Protein AF-A0A3P6ENG0-F1 (afdb_monomer)

Solvent-accessible surface area (backbone atoms only — not comparable to full-atom values): 4598 Å² total; per-residue (Å²): 137,82,82,83,80,87,66,96,59,83,80,55,68,45,80,55,61,62,50,63,55,79,88,79,56,92,87,67,79,72,75,94,71,85,59,91,96,67,84,67,45,62,44,75,46,62,77,60,96,72,94,71,48,56,50,89,82,30,62,79,56,38,59,129

Radius of gyration: 15.71 Å; Cα contacts (8 Å, |Δi|>4): 58; chains: 1; bounding box: 46×30×29 Å

InterPro domains:
  IPR009001 Translation elongation factor EF1A/initiation factor IF2gamma, C-terminal [SSF50465] (28-64)
  IPR054696 GTP-eEF1A, C-terminal domain [PF22594] (28-64)

Foldseek 3Di:
DDPPPPDPDDFDKDWAFWPADPPPDDDDDGDPDDDPPDDTDTDMDTPDDDDADDCVVPVVRNDD

Mean predicted aligned error: 9.82 Å

Structure (mmCIF, N/CA/C/O backbone):
data_AF-A0A3P6ENG0-F1
#
_entry.id   AF-A0A3P6ENG0-F1
#
loop_
_atom_site.group_PDB
_atom_site.id
_atom_site.type_symbol
_atom_site.label_atom_id
_atom_site.label_alt_id
_atom_site.label_comp_id
_atom_site.label_asym_id
_atom_site.label_entity_id
_atom_site.label_seq_id
_atom_site.pdbx_PDB_ins_code
_atom_site.Cartn_x
_atom_site.Cartn_y
_atom_site.Cartn_z
_atom_site.occupancy
_atom_site.B_iso_or_equiv
_atom_site.auth_seq_id
_atom_site.auth_comp_id
_atom_site.auth_asym_id
_atom_site.auth_atom_id
_atom_site.pdbx_PDB_model_num
ATOM 1 N N . MET A 1 1 ? -30.748 -4.964 8.417 1.00 39.97 1 MET A N 1
ATOM 2 C CA . MET A 1 1 ? -30.547 -5.341 7.005 1.00 39.97 1 MET A CA 1
ATOM 3 C C . MET A 1 1 ? -29.175 -5.982 6.906 1.00 39.97 1 MET A C 1
ATOM 5 O O . MET A 1 1 ? -28.190 -5.263 6.900 1.00 39.97 1 MET A O 1
ATOM 9 N N . TYR A 1 2 ? -29.105 -7.311 6.970 1.00 42.72 2 TYR A N 1
ATOM 10 C CA . TYR A 1 2 ? -27.870 -8.045 6.699 1.00 42.72 2 TYR A CA 1
ATOM 11 C C . TYR A 1 2 ? -27.886 -8.361 5.207 1.00 42.72 2 TYR A C 1
ATOM 13 O O . TYR A 1 2 ? -28.707 -9.162 4.769 1.00 42.72 2 TYR A O 1
ATOM 21 N N . THR A 1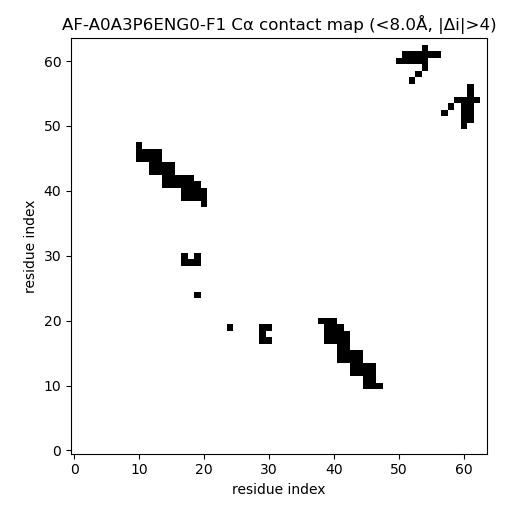 3 ? -27.061 -7.685 4.413 1.00 49.88 3 THR A N 1
ATOM 22 C CA . THR A 1 3 ? -26.808 -8.124 3.041 1.00 49.88 3 THR A CA 1
ATOM 23 C C . THR A 1 3 ? -25.940 -9.371 3.121 1.00 49.88 3 THR A C 1
ATOM 25 O O . THR A 1 3 ? -24.757 -9.312 3.450 1.00 49.88 3 THR A O 1
ATOM 28 N N . SER A 1 4 ? -26.573 -10.521 2.901 1.00 53.47 4 SER A N 1
ATOM 29 C CA . SER A 1 4 ? -25.914 -11.800 2.664 1.00 53.47 4 SER A CA 1
ATOM 30 C C . SER A 1 4 ? -25.252 -11.768 1.284 1.00 53.47 4 SER A C 1
ATOM 32 O O . SER A 1 4 ? -25.781 -12.336 0.334 1.00 53.47 4 SER A O 1
ATOM 34 N N . ASP A 1 5 ? -24.118 -11.081 1.159 1.00 55.88 5 ASP A N 1
ATOM 35 C CA . ASP A 1 5 ? -23.303 -11.124 -0.058 1.00 55.88 5 ASP A CA 1
ATOM 36 C C . ASP A 1 5 ? -22.483 -12.417 -0.055 1.00 55.88 5 ASP A C 1
ATOM 38 O O . ASP A 1 5 ? -21.449 -12.555 0.600 1.00 55.88 5 ASP A O 1
ATOM 42 N N . SER A 1 6 ? -23.046 -13.416 -0.724 1.00 54.50 6 SER A N 1
ATOM 43 C CA . SER A 1 6 ? -22.473 -14.743 -0.908 1.00 54.50 6 SER A CA 1
ATOM 44 C C . SER A 1 6 ? -21.752 -14.781 -2.250 1.00 54.50 6 SER A C 1
ATOM 46 O O . SER A 1 6 ? -22.203 -15.452 -3.165 1.00 54.50 6 SER A O 1
ATOM 48 N N . ASP A 1 7 ? -20.639 -14.063 -2.365 1.00 48.34 7 ASP A N 1
ATOM 49 C CA . ASP A 1 7 ? -19.677 -14.243 -3.453 1.00 48.34 7 ASP A CA 1
ATOM 50 C C . ASP A 1 7 ? -18.261 -14.073 -2.884 1.00 48.34 7 ASP A C 1
ATOM 52 O O . ASP A 1 7 ? -17.645 -13.011 -2.936 1.00 48.34 7 ASP A O 1
ATOM 56 N N . LEU A 1 8 ? -17.710 -15.155 -2.323 1.00 53.03 8 LEU A N 1
ATOM 57 C CA . LEU A 1 8 ? -16.290 -15.279 -1.951 1.00 53.03 8 LEU A CA 1
ATOM 58 C C . LEU A 1 8 ? -15.402 -15.423 -3.208 1.00 53.03 8 LEU A C 1
ATOM 60 O O . LEU A 1 8 ? -14.493 -16.250 -3.266 1.00 53.03 8 LEU A O 1
ATOM 64 N N . GLY A 1 9 ? -15.692 -14.648 -4.252 1.00 49.12 9 GLY A N 1
ATOM 65 C CA . GLY A 1 9 ? -14.876 -14.540 -5.449 1.00 49.12 9 GLY A CA 1
ATOM 66 C C . GLY A 1 9 ? -13.790 -13.504 -5.208 1.00 49.12 9 GLY A C 1
ATOM 67 O O . GLY A 1 9 ? -14.100 -12.372 -4.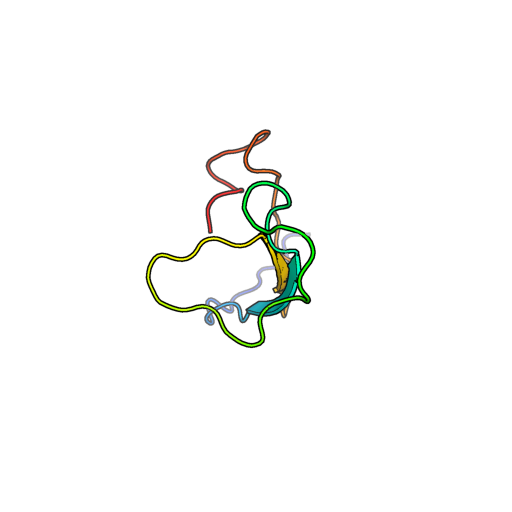859 1.00 49.12 9 GLY A O 1
ATOM 68 N N . THR A 1 10 ? -12.525 -13.902 -5.369 1.00 58.06 10 THR A N 1
ATOM 69 C CA . THR A 1 10 ? -11.308 -13.068 -5.344 1.00 58.06 10 THR A CA 1
ATOM 70 C C . THR A 1 10 ? -11.610 -11.592 -5.632 1.00 58.06 10 THR A C 1
ATOM 72 O O . THR A 1 10 ? -11.781 -11.210 -6.790 1.00 58.06 10 THR A O 1
ATOM 75 N N . GLY A 1 11 ? -11.739 -10.774 -4.581 1.00 68.00 11 GLY A N 1
ATOM 76 C CA . GLY A 1 11 ? -12.094 -9.364 -4.708 1.00 68.00 11 GLY A CA 1
ATOM 77 C C . GLY A 1 11 ? -11.038 -8.649 -5.540 1.00 68.00 11 GLY A C 1
ATOM 78 O O . GLY A 1 11 ? -9.916 -8.442 -5.085 1.00 68.00 11 GLY A O 1
ATOM 79 N N . GLY A 1 12 ? -11.366 -8.334 -6.792 1.00 82.56 12 GLY A N 1
ATOM 80 C CA . GLY A 1 12 ? -10.430 -7.709 -7.713 1.00 82.56 12 GLY A CA 1
ATOM 81 C C . GLY A 1 12 ? -10.049 -6.305 -7.244 1.00 82.56 12 GLY A C 1
ATOM 82 O O . GLY A 1 12 ? -10.912 -5.491 -6.910 1.00 82.56 12 GLY A O 1
ATOM 83 N N . ALA A 1 13 ? -8.753 -6.002 -7.271 1.00 89.69 13 ALA A N 1
ATOM 84 C CA . ALA A 1 13 ? -8.222 -4.665 -7.043 1.00 89.69 13 ALA A CA 1
ATOM 85 C C . ALA A 1 13 ? -7.370 -4.240 -8.242 1.00 89.69 13 ALA A C 1
ATOM 87 O O . ALA A 1 13 ? -6.589 -5.023 -8.786 1.00 89.69 13 ALA A O 1
ATOM 88 N N . ARG A 1 14 ? -7.524 -2.986 -8.669 1.00 92.81 14 ARG A N 1
ATOM 89 C CA . ARG A 1 14 ? -6.692 -2.374 -9.709 1.00 92.81 14 ARG A CA 1
ATOM 90 C C . ARG A 1 14 ? -5.750 -1.376 -9.056 1.00 92.81 14 ARG A C 1
ATOM 92 O O . ARG A 1 14 ? -6.187 -0.514 -8.296 1.00 92.81 14 ARG A O 1
ATOM 99 N N . LEU A 1 15 ? -4.464 -1.489 -9.372 1.00 90.06 15 LEU A N 1
ATOM 100 C CA . LEU A 1 15 ? -3.467 -0.504 -8.966 1.00 90.06 15 LEU A CA 1
ATOM 101 C C . LEU A 1 15 ? -3.643 0.766 -9.805 1.00 90.06 15 LEU A C 1
ATOM 103 O O . LEU A 1 15 ? -3.759 0.706 -11.030 1.00 90.06 15 LEU A O 1
ATOM 107 N N . GLY A 1 16 ? -3.690 1.900 -9.121 1.00 86.06 16 GLY A N 1
ATOM 108 C CA . GLY A 1 16 ? -3.780 3.238 -9.679 1.00 86.06 16 GLY A CA 1
ATOM 109 C C . GLY A 1 16 ? -2.405 3.877 -9.845 1.00 86.06 16 GLY A C 1
ATOM 110 O O . GLY A 1 16 ? -1.421 3.227 -10.204 1.00 86.06 16 GLY A O 1
ATOM 111 N N . ARG A 1 17 ? -2.334 5.191 -9.617 1.00 84.00 17 ARG A N 1
ATOM 112 C CA . ARG A 1 17 ? -1.092 5.947 -9.793 1.00 84.00 17 ARG A CA 1
ATOM 113 C C . ARG A 1 17 ? -0.083 5.589 -8.711 1.00 84.00 17 ARG A C 1
ATOM 115 O O . ARG A 1 17 ? -0.429 5.426 -7.544 1.00 84.00 17 ARG A O 1
ATOM 122 N N . CYS A 1 18 ? 1.181 5.512 -9.113 1.00 84.06 18 CYS A N 1
ATOM 123 C CA . CYS A 1 18 ? 2.288 5.372 -8.188 1.00 84.06 18 CYS A CA 1
ATOM 124 C C . CYS A 1 18 ? 2.708 6.740 -7.642 1.00 84.06 18 CYS A C 1
ATOM 126 O O . CYS A 1 18 ? 3.355 7.531 -8.328 1.00 84.06 18 CYS A O 1
ATOM 128 N N . ASN A 1 19 ? 2.360 6.996 -6.383 1.00 71.69 19 ASN A N 1
ATOM 129 C CA . ASN A 1 19 ? 2.983 8.037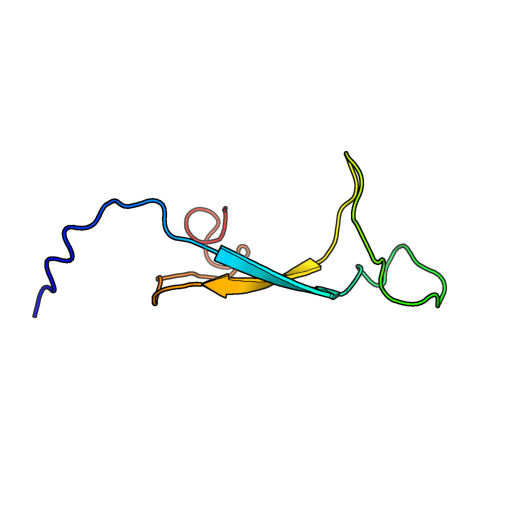 -5.583 1.00 71.69 19 ASN A CA 1
ATOM 130 C C . ASN A 1 19 ? 4.261 7.437 -4.993 1.00 71.69 19 ASN A C 1
ATOM 132 O O . ASN A 1 19 ? 4.277 6.812 -3.936 1.00 71.69 19 ASN A O 1
ATOM 136 N N . THR A 1 20 ? 5.365 7.544 -5.724 1.00 63.22 20 THR A N 1
ATOM 137 C CA . THR A 1 20 ? 6.664 7.156 -5.172 1.00 63.22 20 THR A CA 1
ATOM 138 C C . THR A 1 20 ? 6.928 7.932 -3.891 1.00 63.22 20 THR A C 1
ATOM 140 O O . THR A 1 20 ? 6.822 9.156 -3.883 1.00 63.22 20 THR A O 1
ATOM 143 N N . ASP A 1 21 ? 7.267 7.205 -2.830 1.00 53.78 21 ASP A N 1
ATOM 144 C CA . ASP A 1 21 ? 7.629 7.763 -1.535 1.00 53.78 21 ASP A CA 1
ATOM 145 C C . ASP A 1 21 ? 8.706 8.847 -1.719 1.00 53.78 21 ASP A C 1
ATOM 147 O O . ASP A 1 21 ? 9.773 8.615 -2.304 1.00 53.78 21 ASP A O 1
ATOM 151 N N . LEU A 1 22 ? 8.379 10.051 -1.246 1.00 52.34 22 LEU A N 1
ATOM 152 C CA . LEU A 1 22 ? 9.155 11.284 -1.369 1.00 52.34 22 LEU A CA 1
ATOM 153 C C . LEU A 1 22 ? 10.580 11.145 -0.789 1.00 52.34 22 LEU A C 1
ATOM 155 O O . LEU A 1 22 ? 11.452 11.957 -1.087 1.00 52.34 22 LEU A O 1
ATOM 159 N N . SER A 1 23 ? 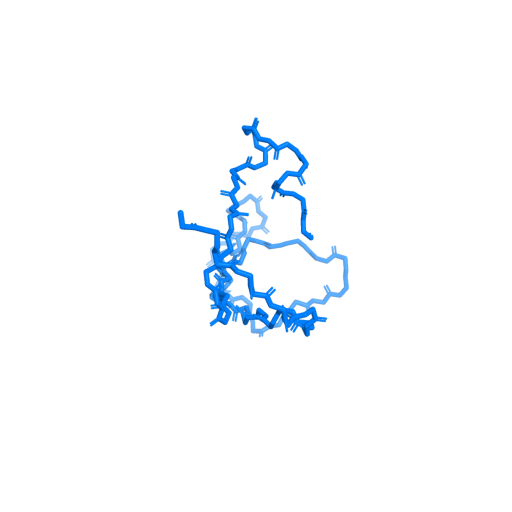10.834 10.109 0.019 1.00 49.19 23 SER A N 1
ATOM 160 C CA . SER A 1 23 ? 12.093 9.894 0.739 1.00 49.19 23 SER A CA 1
ATOM 161 C C . SER A 1 23 ? 13.245 9.303 -0.090 1.00 49.19 23 SER A C 1
ATOM 163 O O . SER A 1 23 ? 14.396 9.385 0.344 1.00 49.19 23 SER A O 1
ATOM 165 N N . ARG A 1 24 ? 12.998 8.719 -1.277 1.00 54.84 24 ARG A N 1
ATOM 166 C CA . ARG A 1 24 ? 14.053 8.027 -2.061 1.00 54.84 24 ARG A CA 1
ATOM 167 C C . ARG A 1 24 ? 14.162 8.387 -3.540 1.00 54.84 24 ARG A C 1
ATOM 169 O O . ARG A 1 24 ? 14.894 7.709 -4.264 1.00 54.84 24 ARG A O 1
ATOM 176 N N . PHE A 1 25 ? 13.5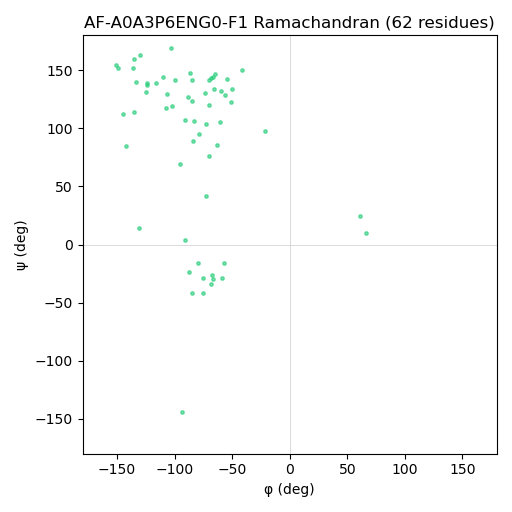35 9.469 -4.000 1.00 49.03 25 PHE A N 1
ATOM 177 C CA . PHE A 1 25 ? 13.808 9.969 -5.346 1.00 49.03 25 PHE A CA 1
ATOM 178 C C . PHE A 1 25 ? 13.988 11.483 -5.399 1.00 49.03 25 PHE A C 1
ATOM 180 O O . PHE A 1 25 ? 13.064 12.268 -5.221 1.00 49.03 25 PHE A O 1
ATOM 187 N N . SER A 1 26 ? 15.216 11.875 -5.729 1.00 48.72 26 SER A N 1
ATOM 188 C CA . SER A 1 26 ? 15.581 13.210 -6.191 1.00 48.72 26 SER A CA 1
ATOM 189 C C . SER A 1 26 ? 14.864 13.504 -7.521 1.00 48.72 26 SER A C 1
ATOM 191 O O . SER A 1 26 ? 15.378 13.214 -8.598 1.00 48.72 26 SER A O 1
ATOM 193 N N . GLY A 1 27 ? 13.625 13.998 -7.450 1.00 52.38 27 GLY A N 1
ATOM 194 C CA . GLY A 1 27 ? 12.978 14.800 -8.497 1.00 52.38 27 GLY A CA 1
ATOM 195 C C . GLY A 1 27 ? 12.761 14.183 -9.887 1.00 52.38 27 GLY A C 1
ATOM 196 O O . GLY A 1 27 ? 1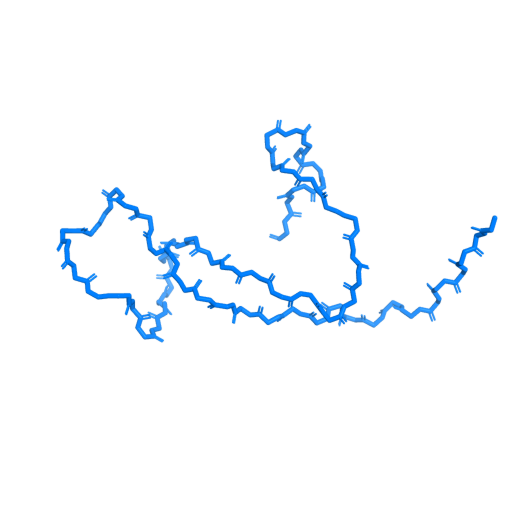2.653 14.940 -10.850 1.00 52.38 27 GLY A O 1
ATOM 197 N N . LYS A 1 28 ? 12.687 12.854 -10.056 1.00 61.84 28 LYS A N 1
ATOM 198 C CA . LYS A 1 28 ? 12.394 12.246 -11.374 1.00 61.84 28 LYS A CA 1
ATOM 199 C C . LYS A 1 28 ? 11.007 11.611 -11.393 1.00 61.84 28 LYS A C 1
ATOM 201 O O . LYS A 1 28 ? 10.543 11.078 -10.394 1.00 61.84 28 LYS A O 1
ATOM 206 N N . LYS A 1 29 ? 10.373 11.723 -12.561 1.00 66.81 29 LYS A N 1
ATOM 207 C CA . LYS A 1 29 ? 9.013 11.287 -12.915 1.00 66.81 29 LYS A CA 1
ATOM 208 C C . LYS A 1 29 ? 8.650 9.909 -12.336 1.00 66.81 29 LYS A C 1
ATOM 210 O O . LYS A 1 29 ? 9.510 9.038 -12.231 1.00 66.81 29 LYS A O 1
ATOM 215 N N . SER A 1 30 ? 7.361 9.708 -12.058 1.00 72.50 30 SER A N 1
ATOM 216 C CA . SER A 1 30 ? 6.790 8.445 -11.573 1.00 72.50 30 SER A CA 1
ATOM 217 C C . SER A 1 30 ? 7.225 7.234 -12.429 1.00 72.50 30 SER A C 1
ATOM 219 O O . SER A 1 30 ? 7.179 7.319 -13.663 1.00 72.50 30 SER A O 1
ATOM 221 N N . PRO A 1 31 ? 7.644 6.106 -11.822 1.00 78.94 31 PRO A N 1
ATOM 222 C CA . PRO A 1 31 ? 8.130 4.933 -12.543 1.00 78.94 31 PRO A CA 1
ATOM 223 C C . PRO A 1 31 ? 7.017 4.266 -13.358 1.00 78.94 31 PRO A C 1
ATOM 225 O O . PRO A 1 31 ? 5.869 4.192 -12.927 1.00 78.94 31 PRO A O 1
ATOM 228 N N . ARG A 1 32 ? 7.374 3.734 -14.535 1.00 83.12 32 ARG A N 1
ATOM 229 C CA . ARG A 1 32 ? 6.441 2.987 -15.403 1.00 83.12 32 ARG A CA 1
ATOM 230 C C . ARG A 1 32 ? 6.144 1.576 -14.891 1.00 83.12 32 ARG A C 1
ATOM 232 O O . ARG A 1 32 ? 5.082 1.040 -15.180 1.00 83.12 32 ARG A O 1
ATOM 239 N N . CYS A 1 33 ? 7.083 0.971 -14.171 1.00 84.06 33 CYS A N 1
ATOM 240 C CA . CYS A 1 33 ? 6.949 -0.348 -13.568 1.00 84.06 33 CYS A CA 1
ATOM 241 C C . CYS A 1 33 ? 7.767 -0.416 -12.276 1.00 84.06 33 CYS A C 1
ATOM 243 O O . CYS A 1 33 ? 8.771 0.286 -12.135 1.00 84.06 33 CYS A O 1
ATOM 245 N N . LEU A 1 34 ? 7.325 -1.264 -11.348 1.00 86.50 34 LEU A N 1
ATOM 246 C CA . LEU A 1 34 ? 8.080 -1.624 -10.153 1.00 86.50 34 LEU A CA 1
ATOM 247 C C . LEU A 1 34 ? 8.755 -2.977 -10.378 1.00 86.50 34 LEU A C 1
ATOM 249 O O . LEU A 1 34 ? 8.178 -3.875 -10.992 1.00 86.50 34 LEU A O 1
ATOM 253 N N . THR A 1 35 ? 9.977 -3.117 -9.885 1.00 87.62 35 THR A N 1
ATOM 254 C CA . THR A 1 35 ? 10.728 -4.374 -9.884 1.00 87.62 35 THR A CA 1
ATOM 255 C C . THR A 1 35 ? 10.711 -5.007 -8.492 1.00 87.62 35 THR A C 1
ATOM 257 O O . THR A 1 35 ? 10.276 -4.401 -7.510 1.00 87.62 35 THR A O 1
ATOM 260 N N . ALA A 1 36 ? 11.161 -6.260 -8.390 1.00 90.81 36 ALA A N 1
ATOM 261 C CA . ALA A 1 36 ? 11.189 -6.980 -7.121 1.00 90.81 36 ALA A CA 1
ATOM 262 C C . ALA A 1 36 ? 11.948 -6.199 -6.028 1.00 90.81 36 ALA A C 1
ATOM 264 O O . ALA A 1 36 ? 12.986 -5.593 -6.296 1.00 90.81 36 ALA A O 1
ATOM 265 N N . LYS A 1 37 ? 11.454 -6.275 -4.783 1.00 88.38 37 LYS A N 1
ATOM 266 C CA . LYS A 1 37 ? 12.014 -5.612 -3.584 1.00 88.38 37 LYS A CA 1
ATOM 267 C C . LYS A 1 37 ? 11.940 -4.074 -3.579 1.00 88.38 37 LYS A C 1
ATOM 269 O O . LYS A 1 37 ? 12.540 -3.454 -2.703 1.00 88.38 37 LYS A O 1
ATOM 274 N N . GLN A 1 38 ? 11.226 -3.452 -4.518 1.00 87.12 38 GLN A N 1
ATOM 275 C CA . GLN A 1 38 ? 10.928 -2.019 -4.467 1.00 87.12 38 GLN A CA 1
ATOM 276 C C . GLN A 1 38 ? 9.664 -1.743 -3.644 1.00 87.12 38 GLN A C 1
ATOM 278 O O . GLN A 1 38 ? 8.724 -2.535 -3.664 1.00 87.12 38 GLN A O 1
ATOM 283 N N . SER A 1 39 ? 9.636 -0.590 -2.974 1.00 85.44 39 SER A N 1
ATOM 284 C CA . SER A 1 39 ? 8.472 -0.097 -2.232 1.00 85.44 39 SER A CA 1
ATOM 285 C C . SER A 1 39 ? 7.966 1.199 -2.857 1.00 85.44 39 SER A C 1
ATOM 287 O O . SER A 1 39 ? 8.761 2.057 -3.243 1.00 85.44 39 SER A O 1
ATOM 289 N N . ALA A 1 40 ? 6.647 1.345 -2.948 1.00 85.25 40 ALA A N 1
ATOM 290 C CA . ALA A 1 40 ? 5.985 2.553 -3.423 1.00 85.25 40 ALA A CA 1
ATOM 291 C C . ALA A 1 40 ? 4.607 2.682 -2.769 1.00 85.25 40 ALA A C 1
ATOM 293 O O . ALA A 1 40 ? 4.000 1.671 -2.414 1.00 85.25 40 ALA A O 1
ATOM 294 N N . MET A 1 41 ? 4.104 3.911 -2.656 1.00 86.81 41 MET A N 1
ATOM 295 C CA . MET A 1 41 ? 2.712 4.153 -2.300 1.00 86.81 41 MET A CA 1
ATOM 296 C C . MET A 1 41 ? 1.888 4.172 -3.590 1.00 86.81 41 MET A C 1
ATOM 298 O O . MET A 1 41 ? 2.232 4.861 -4.551 1.00 86.81 41 MET A O 1
ATOM 302 N N . LEU A 1 42 ? 0.832 3.367 -3.649 1.00 87.38 42 LEU A N 1
ATOM 303 C CA . LEU A 1 42 ? -0.029 3.248 -4.822 1.00 87.38 42 LEU A CA 1
ATOM 304 C C . LEU A 1 42 ? -1.466 3.547 -4.413 1.00 87.38 42 LEU A C 1
ATOM 306 O O . LEU A 1 42 ? -1.922 3.058 -3.380 1.00 87.38 42 LEU A O 1
ATOM 310 N N . ASP A 1 43 ? -2.186 4.286 -5.250 1.00 90.06 43 ASP A N 1
ATOM 311 C CA . ASP A 1 43 ? -3.642 4.340 -5.134 1.00 90.06 43 ASP A CA 1
ATOM 312 C C . ASP A 1 43 ? -4.217 2.966 -5.512 1.00 90.06 43 ASP A C 1
ATOM 314 O O . ASP A 1 43 ? -3.716 2.318 -6.432 1.00 90.06 43 ASP A O 1
ATOM 318 N N . VAL A 1 44 ? -5.277 2.511 -4.843 1.00 91.12 44 VAL A N 1
ATOM 319 C CA . VAL A 1 44 ? -5.938 1.232 -5.152 1.00 91.12 44 VAL A CA 1
ATOM 320 C C . VAL A 1 44 ? -7.419 1.476 -5.401 1.00 91.12 44 VAL A C 1
ATOM 322 O O . VAL A 1 44 ? -8.091 2.144 -4.622 1.00 91.12 44 VAL A O 1
ATOM 325 N N . SER A 1 45 ? -7.934 0.933 -6.501 1.00 91.88 45 SER A N 1
ATOM 326 C CA . SER A 1 45 ? -9.361 0.938 -6.821 1.00 91.88 45 SER A CA 1
ATOM 327 C C . SER A 1 45 ? -9.928 -0.463 -6.642 1.00 91.88 45 SER A C 1
ATOM 329 O O . SER A 1 45 ? -9.517 -1.400 -7.332 1.00 91.88 45 SER A O 1
ATOM 331 N N . LEU A 1 46 ? -10.867 -0.599 -5.710 1.00 91.00 46 LEU A N 1
ATOM 332 C CA . LEU A 1 46 ? -11.561 -1.853 -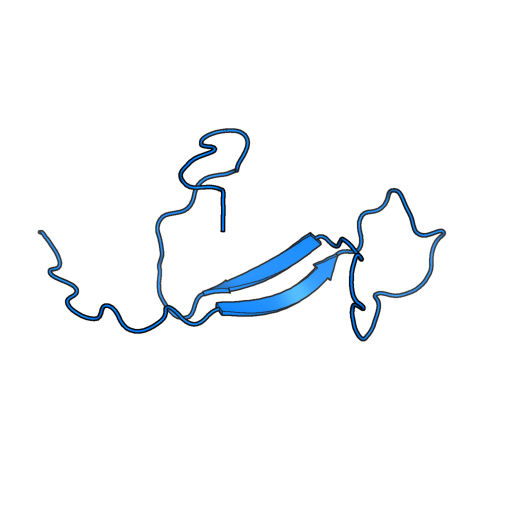5.439 1.00 91.00 46 LEU A CA 1
ATOM 333 C C . LEU A 1 46 ? -12.740 -2.013 -6.397 1.00 91.00 46 LEU A C 1
ATOM 335 O O . LEU A 1 46 ? -13.419 -1.040 -6.722 1.00 91.00 46 LEU A O 1
ATOM 339 N N . GLN A 1 47 ? -12.980 -3.241 -6.853 1.00 90.38 47 GLN A N 1
ATOM 340 C CA . GLN A 1 47 ? -14.114 -3.534 -7.730 1.00 90.38 47 GLN A CA 1
ATOM 341 C C . GLN A 1 47 ? -15.466 -3.362 -7.017 1.00 90.38 47 GLN A C 1
ATOM 343 O O . GLN A 1 47 ? -16.446 -2.988 -7.654 1.00 90.38 47 GLN A O 1
ATOM 348 N N . HIS A 1 48 ? -15.501 -3.591 -5.703 1.00 88.38 48 HIS A N 1
ATOM 349 C CA . HIS A 1 48 ? -16.686 -3.456 -4.858 1.00 88.38 48 HIS A CA 1
ATOM 350 C C . HIS A 1 48 ? -16.325 -2.718 -3.560 1.00 88.38 48 HIS A C 1
ATOM 352 O O . HIS A 1 48 ? -15.146 -2.684 -3.193 1.00 88.38 48 HIS A O 1
ATOM 358 N N . PRO A 1 49 ? -17.304 -2.128 -2.852 1.00 88.81 49 PRO A N 1
ATOM 359 C CA . PRO A 1 49 ? -17.067 -1.532 -1.543 1.00 88.81 49 PRO A CA 1
ATOM 360 C C . PRO A 1 49 ? -16.543 -2.573 -0.547 1.00 88.81 49 PRO A C 1
ATOM 362 O O . PRO A 1 49 ? -17.116 -3.652 -0.414 1.00 88.81 49 PRO A O 1
ATOM 365 N N . VAL A 1 50 ? -15.472 -2.238 0.172 1.00 89.19 50 VAL A N 1
ATOM 366 C CA . VAL A 1 50 ? -14.900 -3.069 1.240 1.00 89.19 50 VAL A CA 1
ATOM 367 C C . VAL A 1 50 ? -14.622 -2.180 2.444 1.00 89.19 50 VAL A C 1
ATOM 369 O O . VAL A 1 50 ? -14.163 -1.047 2.294 1.00 89.19 50 VAL A O 1
ATOM 372 N N . CYS A 1 51 ? -14.900 -2.690 3.641 1.00 90.75 51 CYS A N 1
ATOM 373 C CA . CYS A 1 51 ? -14.542 -2.018 4.882 1.00 90.75 51 CYS A CA 1
ATOM 374 C C . CYS A 1 51 ? -13.022 -2.060 5.074 1.00 90.75 51 CYS A C 1
ATOM 376 O O . CYS A 1 51 ? -12.436 -3.138 5.161 1.00 90.75 51 CYS A O 1
ATOM 378 N N . VAL A 1 52 ? -12.399 -0.888 5.158 1.00 91.69 52 VAL A N 1
ATOM 379 C CA . VAL A 1 52 ? -10.962 -0.722 5.396 1.00 91.69 52 VAL A CA 1
ATOM 380 C C . VAL A 1 52 ? -10.743 0.382 6.425 1.00 91.69 52 VAL A C 1
ATOM 382 O O . VAL A 1 52 ? -11.544 1.310 6.522 1.00 91.69 52 VAL A O 1
ATOM 385 N N . GLU A 1 53 ? -9.643 0.294 7.164 1.00 95.06 53 GLU A N 1
ATOM 386 C CA . GLU A 1 53 ? -9.166 1.342 8.070 1.00 95.06 53 GLU A CA 1
ATOM 387 C C . GLU A 1 53 ? -7.690 1.625 7.792 1.00 95.06 53 GLU A C 1
ATOM 389 O O . GLU A 1 53 ? -6.992 0.819 7.163 1.00 95.06 53 GLU A O 1
ATOM 394 N N . THR A 1 54 ? -7.185 2.767 8.263 1.00 95.00 54 THR A N 1
ATOM 395 C CA . THR A 1 54 ? -5.749 3.035 8.167 1.00 95.00 54 THR A CA 1
ATOM 396 C C . THR A 1 54 ? -4.967 2.028 9.017 1.00 95.00 54 THR A C 1
ATOM 398 O O . THR A 1 54 ? -5.407 1.615 10.091 1.00 95.00 54 THR A O 1
ATOM 401 N N . PHE A 1 55 ? -3.762 1.645 8.579 1.00 94.69 55 PHE A N 1
ATOM 402 C CA . PHE A 1 55 ? -2.931 0.694 9.333 1.00 94.69 55 PHE A CA 1
ATOM 403 C C . PHE A 1 55 ? -2.597 1.179 10.758 1.00 94.69 55 PHE A C 1
ATOM 405 O O . PHE A 1 55 ? -2.388 0.364 11.659 1.00 94.69 55 PHE A O 1
ATOM 412 N N . SER A 1 56 ? -2.538 2.501 10.964 1.00 97.06 56 SER A N 1
ATOM 413 C CA . SER A 1 56 ? -2.337 3.129 12.275 1.00 97.06 56 SER A CA 1
ATOM 414 C C . SER A 1 56 ? -3.521 2.949 13.223 1.00 97.06 56 SER A C 1
ATOM 416 O O . SER A 1 56 ? -3.296 2.818 14.423 1.00 97.06 56 SER A O 1
ATOM 418 N N . GLU A 1 57 ? -4.748 2.934 12.704 1.00 97.75 57 GLU A N 1
ATOM 419 C CA . GLU A 1 57 ? -5.974 2.780 13.497 1.00 97.75 57 GLU A CA 1
ATOM 420 C C . GLU A 1 57 ? -6.286 1.301 13.754 1.00 97.75 57 GLU A C 1
ATOM 422 O O . GLU A 1 57 ? -6.571 0.918 14.887 1.00 97.75 57 GLU A O 1
ATOM 427 N N . SER A 1 58 ? -6.121 0.442 12.742 1.00 96.62 58 SER A N 1
ATOM 428 C CA . SER A 1 58 ? -6.296 -1.005 12.879 1.00 96.62 58 SER A CA 1
ATOM 429 C C . SER A 1 58 ? -5.3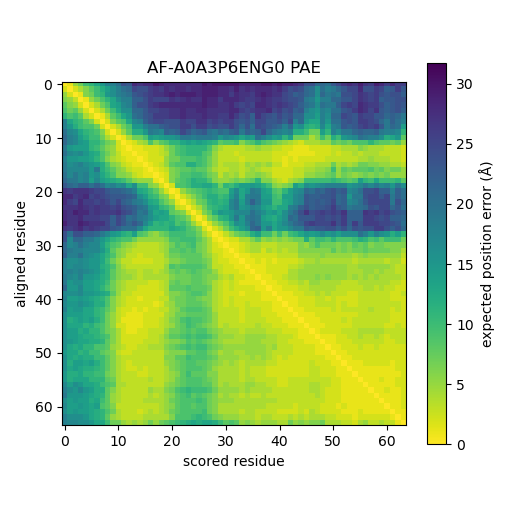18 -1.783 12.012 1.00 96.62 58 SER A C 1
ATOM 431 O O . SER A 1 58 ? -5.414 -1.848 10.787 1.00 96.62 58 SER A O 1
ATOM 433 N N . ARG A 1 59 ? -4.387 -2.481 12.669 1.00 95.25 59 ARG A N 1
ATOM 434 C CA . ARG A 1 59 ? -3.413 -3.348 11.985 1.00 95.25 59 ARG A CA 1
ATOM 435 C C . ARG A 1 59 ? -4.048 -4.569 11.328 1.00 95.25 59 ARG A C 1
ATOM 437 O O . ARG A 1 59 ? -3.456 -5.122 10.406 1.00 95.25 59 ARG A O 1
ATOM 444 N N . ALA A 1 60 ? -5.188 -5.023 11.847 1.00 94.50 60 ALA A N 1
ATOM 445 C CA . ALA A 1 60 ? -5.894 -6.181 11.314 1.00 94.50 60 ALA A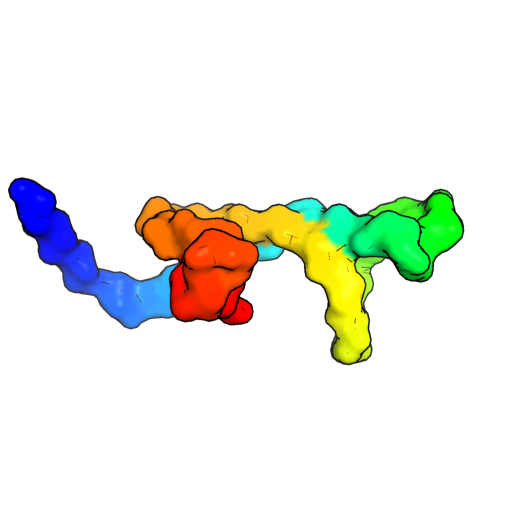 CA 1
ATOM 446 C C . ALA A 1 60 ? -6.628 -5.829 10.015 1.00 94.50 60 ALA A C 1
ATOM 448 O O . ALA A 1 60 ? -6.560 -6.601 9.066 1.00 94.50 60 ALA A O 1
ATOM 449 N N . LEU A 1 61 ? -7.273 -4.656 9.963 1.00 92.81 61 LEU A N 1
ATOM 450 C CA . LEU A 1 61 ? -8.032 -4.202 8.791 1.00 92.81 61 LEU A CA 1
ATOM 451 C C . LEU A 1 61 ? -7.175 -3.446 7.765 1.00 92.81 61 LEU A C 1
ATOM 453 O O . LEU A 1 61 ? -7.519 -3.415 6.590 1.00 92.81 61 LEU A O 1
ATOM 457 N N . GLY A 1 62 ? -6.051 -2.860 8.183 1.00 92.62 62 GLY A N 1
ATOM 458 C CA . GLY A 1 62 ? -5.134 -2.131 7.303 1.00 92.62 62 GLY A CA 1
ATOM 459 C C . GLY A 1 62 ? -4.012 -2.974 6.683 1.00 92.62 62 GLY A C 1
ATOM 460 O O . GLY A 1 62 ? -3.125 -2.408 6.045 1.00 92.62 62 GLY A O 1
ATOM 461 N N . ARG A 1 63 ? -3.980 -4.298 6.901 1.00 92.31 63 ARG A N 1
ATOM 462 C CA . ARG A 1 63 ? -2.991 -5.213 6.298 1.00 92.31 63 ARG A CA 1
ATOM 463 C C . ARG A 1 63 ? -3.638 -5.973 5.136 1.00 92.31 63 ARG A C 1
ATOM 465 O O . ARG A 1 63 ? -4.586 -6.717 5.366 1.00 92.31 63 ARG A O 1
ATOM 472 N N . VAL A 1 64 ? -3.094 -5.803 3.929 1.00 85.81 64 VAL A N 1
ATOM 473 C CA . VAL A 1 64 ? -3.590 -6.369 2.658 1.00 85.81 64 VAL A CA 1
ATOM 474 C C . VAL A 1 64 ? -2.436 -6.972 1.867 1.00 85.81 64 VAL A C 1
ATOM 476 O O . VAL A 1 64 ? -1.329 -6.388 1.937 1.00 85.81 64 VAL A O 1
#

Sequence (64 aa):
MYTSDSDLGTGGARLGRCNTDLSRFSGKKSPRCLTAKQSAMLDVSLQHPVCVETFSESRALGRV

pLDDT: mean 77.23, std 17.61, range [39.97, 97.75]

Organism: Brassica oleracea (NCBI:txid3712)

Secondary structure (DSSP, 8-state):
--------S---EEEEEEE--TTS-SS----S-PPTT---EEEEEESS------TTT-TTTS--